Protein AF-A0A377USQ3-F1 (afdb_monomer_lite)

Foldseek 3Di:
DDDDDDDPPPDPPPVVCPDPPDCCVPDPLSVLLVVLVVLPQDNVLSVLLSVLQVCCVVVVVVVCPCPHYDVCSVVLSVCCVVPVVVSVVVSVVSVVCPVVPD

Radius of gyration: 18.28 Å; chains: 1; bounding box: 59×31×50 Å

Secondary structure (DSSP, 8-state):
-----------SSTTGGG-TT--TTSSHHHHHHHHHHHTT--HHHHHHHHHHHHHHHHTT-GGGTTTSSGGGHHHHHHHHHH-HHHHHHHHHHHHT-GGG--

Organism: Klebsiella pneumoniae (NCBI:txid573)

Structure (mmCIF, N/CA/C/O backbone):
data_AF-A0A377USQ3-F1
#
_entry.id   AF-A0A377USQ3-F1
#
loop_
_atom_site.group_PDB
_atom_site.id
_atom_site.type_symbol
_atom_site.label_atom_id
_atom_site.label_alt_id
_atom_site.label_comp_id
_atom_site.label_asym_id
_atom_site.label_entity_id
_atom_site.label_seq_id
_atom_site.pdbx_PDB_ins_code
_atom_site.Cartn_x
_atom_site.Cartn_y
_atom_site.Cartn_z
_atom_site.occupancy
_atom_site.B_iso_or_equiv
_atom_site.auth_seq_id
_atom_site.auth_comp_id
_atom_site.auth_asym_id
_atom_site.auth_atom_id
_atom_site.pdbx_PDB_model_num
ATOM 1 N N . MET A 1 1 ? -41.204 10.938 -35.665 1.00 37.78 1 MET A N 1
ATOM 2 C CA . MET A 1 1 ? -40.225 9.968 -36.193 1.00 37.78 1 MET A CA 1
ATOM 3 C C . MET A 1 1 ? -39.026 10.032 -35.256 1.00 37.78 1 MET A C 1
ATOM 5 O O . MET A 1 1 ? -38.559 11.132 -34.996 1.00 37.78 1 MET A O 1
ATOM 9 N N . LEU A 1 2 ? -38.695 8.915 -34.607 1.00 47.06 2 LEU A N 1
ATOM 10 C CA . LEU A 1 2 ? -37.657 8.784 -33.577 1.00 47.06 2 LEU A CA 1
ATOM 11 C C . LEU A 1 2 ? -36.294 8.554 -34.240 1.00 47.06 2 LEU A C 1
ATOM 13 O O . LEU A 1 2 ? -36.176 7.580 -34.968 1.00 47.06 2 LEU A O 1
ATOM 17 N N . GLU A 1 3 ? -35.287 9.354 -33.902 1.00 42.28 3 GLU A N 1
ATOM 18 C CA . GLU A 1 3 ? -33.858 9.003 -33.953 1.00 42.28 3 GLU A CA 1
ATOM 19 C C . GLU A 1 3 ? -33.212 9.759 -32.779 1.00 42.28 3 GLU A C 1
ATOM 21 O O . GLU A 1 3 ? -33.514 10.926 -32.568 1.00 42.28 3 GLU A O 1
ATOM 26 N N . GLY A 1 4 ? -32.393 9.228 -31.884 1.00 41.91 4 GLY A N 1
ATOM 27 C CA . GLY A 1 4 ? -31.680 7.967 -31.774 1.00 41.91 4 GLY A CA 1
ATOM 28 C C . GLY A 1 4 ? -30.466 8.317 -30.908 1.00 41.91 4 GLY A C 1
ATOM 29 O O . GLY A 1 4 ? -29.620 9.098 -31.328 1.00 41.91 4 GLY A O 1
ATOM 30 N N . ARG A 1 5 ? -30.435 7.857 -29.650 1.00 47.09 5 ARG A N 1
ATOM 31 C CA . ARG A 1 5 ? -29.301 8.054 -28.729 1.00 47.09 5 ARG A CA 1
ATOM 32 C C . ARG A 1 5 ? -27.997 7.609 -29.400 1.00 47.09 5 ARG A C 1
ATOM 34 O O . ARG A 1 5 ? -27.938 6.477 -29.864 1.00 47.09 5 ARG A O 1
ATOM 41 N N . SER A 1 6 ? -26.931 8.392 -29.260 1.00 40.53 6 SER A N 1
ATOM 42 C CA . SER A 1 6 ? -25.622 7.795 -28.999 1.00 40.53 6 SER A CA 1
ATOM 43 C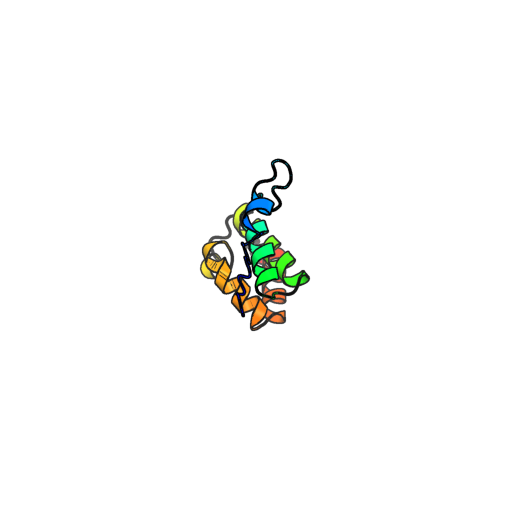 C . SER A 1 6 ? -24.833 8.661 -28.027 1.00 40.53 6 SER A C 1
ATOM 45 O O . SER A 1 6 ? -24.448 9.793 -28.303 1.00 40.53 6 SER A O 1
ATOM 47 N N . LEU A 1 7 ? -24.715 8.117 -26.823 1.00 46.94 7 LEU A N 1
ATOM 48 C CA . LEU A 1 7 ? -23.942 8.620 -25.709 1.00 46.94 7 LEU A CA 1
ATOM 49 C C . LEU A 1 7 ? -22.478 8.308 -26.037 1.00 46.94 7 LEU A C 1
ATOM 51 O O . LEU A 1 7 ? -22.026 7.192 -25.792 1.00 46.94 7 LEU A O 1
ATOM 55 N N . GLU A 1 8 ? -21.736 9.249 -26.615 1.00 42.19 8 GLU A N 1
ATOM 56 C CA . GLU A 1 8 ? -20.283 9.091 -26.727 1.00 42.19 8 GLU A CA 1
ATOM 57 C C . GLU A 1 8 ? -19.649 9.364 -25.357 1.00 42.19 8 GLU A C 1
ATOM 59 O O . GLU A 1 8 ? -19.043 10.402 -25.092 1.00 42.19 8 GLU A O 1
ATOM 64 N N . SER A 1 9 ? -19.813 8.387 -24.460 1.00 51.66 9 SER A N 1
ATOM 65 C CA . SER A 1 9 ? -18.941 8.153 -23.311 1.00 51.66 9 SER A CA 1
ATOM 66 C C . SER A 1 9 ? -17.563 7.739 -23.829 1.00 51.66 9 SER A C 1
ATOM 68 O O . SER A 1 9 ? -17.156 6.585 -23.742 1.00 51.66 9 SER A O 1
ATOM 70 N N . GLY A 1 10 ? -16.854 8.695 -24.424 1.00 44.03 10 GLY A N 1
ATOM 71 C CA . GLY A 1 10 ? -15.454 8.573 -24.794 1.00 44.03 10 GLY A CA 1
ATOM 72 C C . GLY A 1 10 ? -14.588 8.953 -23.601 1.00 44.03 10 GLY A C 1
ATOM 73 O O . GLY A 1 10 ? -14.377 10.132 -23.327 1.00 44.03 10 GLY A O 1
ATOM 74 N N . SER A 1 11 ? -14.143 7.936 -22.870 1.00 48.62 11 SER A N 1
ATOM 75 C CA . SER A 1 11 ? -13.052 7.899 -21.893 1.00 48.62 11 SER A CA 1
ATOM 76 C C . SER A 1 11 ? -12.160 9.156 -21.878 1.00 48.62 11 SER A C 1
ATOM 78 O O . SER A 1 11 ? -11.194 9.250 -22.629 1.00 48.62 11 SER A O 1
ATOM 80 N N . ARG A 1 12 ? -12.438 10.118 -20.986 1.00 43.56 12 ARG A N 1
ATOM 81 C CA . ARG A 1 12 ? -11.608 11.329 -20.765 1.00 43.56 12 ARG A CA 1
ATOM 82 C C . ARG A 1 12 ? -10.333 11.087 -19.951 1.00 43.56 12 ARG A C 1
ATOM 84 O O . ARG A 1 12 ? -9.616 12.029 -19.638 1.00 43.56 12 ARG A O 1
ATOM 91 N N . LEU A 1 13 ? -10.041 9.840 -19.606 1.00 45.53 13 LEU A N 1
ATOM 92 C CA . LEU A 1 13 ? -8.892 9.482 -18.778 1.00 45.53 13 LEU A CA 1
ATOM 93 C C . LEU A 1 13 ? -7.529 9.525 -19.508 1.00 45.53 13 LEU A C 1
ATOM 95 O O . LEU A 1 13 ? -6.580 9.994 -18.886 1.00 45.53 13 LEU A O 1
ATOM 99 N N . PRO A 1 14 ? -7.367 9.157 -20.801 1.00 44.31 14 PRO A N 1
ATOM 100 C CA . PRO A 1 14 ? -6.030 9.019 -21.395 1.00 44.31 14 PRO A CA 1
ATOM 101 C C . PRO A 1 14 ? -5.267 10.341 -21.557 1.00 44.31 14 PRO A C 1
ATOM 103 O O . PRO A 1 14 ? -4.043 10.335 -21.643 1.00 44.31 14 PRO A O 1
ATOM 106 N N . GLN A 1 15 ? -5.969 11.480 -21.613 1.00 40.94 15 GLN A N 1
ATOM 107 C CA . GLN A 1 15 ? -5.337 12.788 -21.830 1.00 40.94 15 GLN A CA 1
ATOM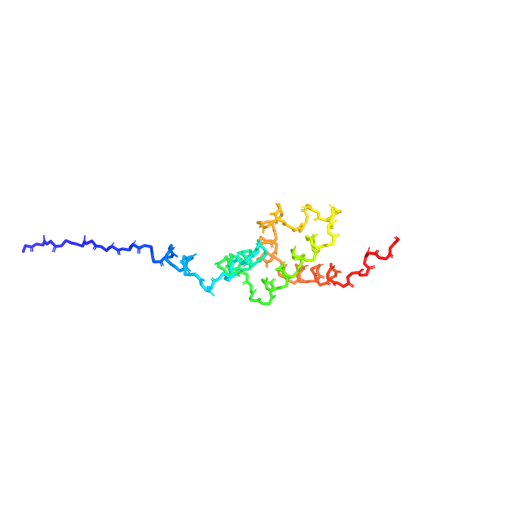 108 C C . GLN A 1 15 ? -4.777 13.409 -20.544 1.00 40.94 15 GLN A C 1
ATOM 110 O O . GLN A 1 15 ? -3.832 14.191 -20.616 1.00 40.94 15 GLN A O 1
ATOM 115 N N . ALA A 1 16 ? -5.291 13.028 -19.368 1.00 47.59 16 ALA A N 1
ATOM 116 C CA . ALA A 1 16 ? -4.757 13.500 -18.089 1.00 47.59 16 ALA A CA 1
ATOM 117 C C . ALA A 1 16 ? -3.346 12.949 -17.802 1.00 47.59 16 ALA A C 1
ATOM 119 O O . ALA A 1 16 ? -2.572 13.584 -17.092 1.00 47.59 16 ALA A O 1
ATOM 120 N N . PHE A 1 17 ? -2.986 11.810 -18.406 1.00 44.75 17 PHE A N 1
ATOM 121 C CA . PHE A 1 17 ? -1.686 11.157 -18.233 1.00 44.75 17 PHE A CA 1
ATOM 122 C C . PHE A 1 17 ? -0.568 11.706 -19.142 1.00 44.75 17 PHE A C 1
ATOM 124 O O . PHE A 1 17 ? 0.570 11.274 -19.004 1.00 44.75 17 PHE A O 1
ATOM 131 N N . ASN A 1 18 ? -0.859 12.638 -20.063 1.00 42.03 18 ASN A N 1
ATOM 132 C CA . ASN A 1 18 ? 0.086 13.080 -21.106 1.00 42.03 18 ASN A CA 1
ATOM 133 C C . ASN A 1 18 ? 0.479 14.573 -21.034 1.00 42.03 18 ASN A C 1
ATOM 135 O O . ASN A 1 18 ? 1.021 15.124 -21.993 1.00 42.03 18 ASN A O 1
ATOM 139 N N . ALA A 1 19 ? 0.222 15.255 -19.912 1.00 38.16 19 ALA A N 1
ATOM 140 C CA . ALA A 1 19 ? 0.635 16.648 -19.723 1.00 38.16 19 ALA A CA 1
ATOM 141 C C . ALA A 1 19 ? 2.126 16.741 -19.297 1.00 38.16 19 ALA A C 1
ATOM 143 O O . ALA A 1 19 ? 2.470 16.203 -18.241 1.00 38.16 19 ALA A O 1
ATOM 144 N N . PRO A 1 20 ? 3.009 17.475 -20.015 1.00 42.38 20 PRO A N 1
ATOM 145 C CA . PRO A 1 20 ? 4.469 17.493 -19.784 1.00 42.38 20 PRO A CA 1
ATOM 146 C C . PRO A 1 20 ? 4.973 18.124 -18.466 1.00 42.38 20 PRO A C 1
ATOM 148 O O . PRO A 1 20 ? 6.160 18.412 -18.345 1.00 42.38 20 PRO A O 1
ATOM 151 N N . GLY A 1 21 ? 4.106 18.361 -17.477 1.00 47.31 21 GLY A N 1
ATOM 152 C CA . GLY A 1 21 ? 4.454 19.014 -16.205 1.00 47.31 21 GLY A CA 1
ATOM 153 C C . GLY A 1 21 ? 3.847 18.382 -14.946 1.00 47.31 21 GLY A C 1
ATOM 154 O O . GLY A 1 21 ? 4.179 18.807 -13.846 1.00 47.31 21 GLY A O 1
ATOM 155 N N . HIS A 1 22 ? 3.000 17.355 -15.076 1.00 47.97 22 HIS A N 1
ATOM 156 C CA . HIS A 1 22 ? 2.328 16.682 -13.956 1.00 47.97 22 HIS A CA 1
ATOM 157 C C . HIS A 1 22 ? 2.554 15.166 -14.026 1.00 47.97 22 HIS A C 1
ATOM 159 O O . HIS A 1 22 ? 1.620 14.382 -14.163 1.00 47.97 22 HIS A O 1
ATOM 165 N N . ASN A 1 23 ? 3.806 14.721 -13.898 1.00 50.72 23 ASN A N 1
ATOM 166 C CA . ASN A 1 23 ? 4.077 13.316 -13.584 1.00 50.72 23 ASN A CA 1
ATOM 167 C C . ASN A 1 23 ? 3.742 13.063 -12.107 1.00 50.72 23 ASN A C 1
ATOM 169 O O . ASN A 1 23 ? 4.637 12.883 -11.286 1.00 50.72 23 ASN A O 1
ATOM 173 N N . LEU A 1 24 ? 2.445 13.066 -11.772 1.00 52.19 24 LEU A N 1
ATOM 174 C CA . LEU A 1 24 ? 1.939 12.545 -10.495 1.00 52.19 24 LEU A CA 1
ATOM 175 C C . LEU A 1 24 ? 2.262 11.048 -10.347 1.00 52.19 24 LEU A C 1
ATOM 177 O O . LEU A 1 24 ? 2.267 10.533 -9.244 1.00 52.19 24 LEU A O 1
ATOM 181 N N . LEU A 1 25 ? 2.586 10.376 -11.454 1.00 60.50 25 LEU A N 1
ATOM 182 C CA . LEU A 1 25 ? 2.996 8.976 -11.540 1.00 60.50 25 LEU A CA 1
ATOM 183 C C . LEU A 1 25 ? 4.510 8.813 -11.717 1.00 60.50 25 LEU A C 1
ATOM 185 O O . LEU A 1 25 ? 4.958 7.999 -12.524 1.00 60.50 25 LEU A O 1
ATOM 189 N N . ARG A 1 26 ? 5.326 9.628 -11.040 1.00 68.88 26 ARG A N 1
ATOM 190 C CA . ARG A 1 26 ? 6.783 9.584 -11.245 1.00 68.88 26 ARG A CA 1
ATOM 191 C C . ARG A 1 26 ? 7.363 8.206 -10.900 1.00 68.88 26 ARG A C 1
ATOM 193 O O . ARG A 1 26 ? 8.358 7.814 -11.507 1.00 68.88 26 ARG A O 1
ATOM 200 N N . TYR A 1 27 ? 6.725 7.475 -9.984 1.00 81.44 27 TYR A N 1
ATOM 201 C CA . TYR A 1 27 ? 7.167 6.158 -9.544 1.00 81.44 27 TYR A CA 1
ATOM 202 C C . TYR A 1 27 ? 6.006 5.175 -9.332 1.00 81.44 27 TYR A C 1
ATOM 204 O O . TYR A 1 27 ? 4.855 5.567 -9.139 1.00 81.44 27 TYR A O 1
ATOM 212 N N . GLY A 1 28 ? 6.314 3.871 -9.340 1.00 86.50 28 GLY A N 1
ATOM 213 C CA . GLY A 1 28 ? 5.315 2.797 -9.237 1.00 86.50 28 GLY A CA 1
ATOM 214 C C . GLY A 1 28 ? 4.461 2.842 -7.963 1.00 86.50 28 GLY A C 1
ATOM 215 O O . GLY A 1 28 ? 3.296 2.460 -8.001 1.00 86.50 28 GLY A O 1
ATOM 216 N N . TRP A 1 29 ? 4.993 3.370 -6.858 1.00 92.00 29 TRP A N 1
ATOM 217 C CA . TRP A 1 29 ? 4.233 3.560 -5.617 1.00 92.00 29 TRP A CA 1
ATOM 218 C C . TRP A 1 29 ? 3.221 4.714 -5.696 1.00 92.00 29 TRP A C 1
ATOM 220 O O . TRP A 1 29 ? 2.179 4.639 -5.052 1.00 92.00 29 TRP A O 1
ATOM 230 N N . ASP A 1 30 ? 3.470 5.749 -6.509 1.00 92.94 30 ASP A N 1
ATOM 231 C CA . ASP A 1 30 ? 2.483 6.815 -6.746 1.00 92.94 30 ASP A CA 1
ATOM 232 C C . ASP A 1 30 ? 1.317 6.284 -7.602 1.00 92.94 30 ASP A C 1
ATOM 234 O O . ASP A 1 30 ? 0.151 6.587 -7.353 1.00 92.94 30 ASP A O 1
ATOM 238 N N . ALA A 1 31 ? 1.621 5.425 -8.585 1.00 91.19 31 ALA A N 1
ATOM 239 C CA . ALA A 1 31 ? 0.601 4.726 -9.369 1.00 91.19 31 ALA A CA 1
ATOM 240 C C . ALA A 1 31 ? -0.249 3.790 -8.507 1.00 91.19 31 ALA A C 1
ATOM 242 O O . ALA A 1 31 ? -1.468 3.732 -8.676 1.00 91.19 31 ALA A O 1
ATOM 243 N N . TRP A 1 32 ? 0.390 3.092 -7.568 1.00 94.38 32 TRP A N 1
ATOM 244 C CA . TRP A 1 32 ? -0.309 2.230 -6.630 1.00 94.38 32 TRP A CA 1
ATOM 245 C C . TRP A 1 32 ? -1.271 3.010 -5.731 1.00 94.38 32 TRP A C 1
ATOM 247 O O . TRP A 1 32 ? -2.411 2.587 -5.592 1.00 94.38 32 TRP A O 1
ATOM 257 N N . GLU A 1 33 ? -0.862 4.159 -5.180 1.00 95.75 33 GLU A N 1
ATOM 258 C CA . GLU A 1 33 ? -1.735 5.001 -4.346 1.00 95.75 33 GLU A CA 1
ATOM 259 C C . GLU A 1 33 ? -3.007 5.414 -5.091 1.00 95.75 33 GLU A C 1
ATOM 261 O O . GLU A 1 33 ? -4.114 5.211 -4.595 1.00 95.75 33 GLU A O 1
ATOM 266 N N . LEU A 1 34 ? -2.865 5.938 -6.313 1.00 94.19 34 LEU A N 1
ATOM 267 C CA . LEU A 1 34 ? -4.012 6.356 -7.122 1.00 94.19 34 LEU A CA 1
ATOM 268 C C . LEU A 1 34 ? -4.947 5.188 -7.441 1.00 94.19 34 LEU A C 1
ATOM 270 O O . LEU A 1 34 ? -6.168 5.349 -7.416 1.00 94.19 34 LEU A O 1
ATOM 274 N N . TYR A 1 35 ? -4.383 4.016 -7.731 1.00 93.12 35 TYR A N 1
ATOM 275 C CA . TYR A 1 35 ? -5.175 2.823 -7.992 1.00 93.12 35 TYR A CA 1
ATOM 276 C C . TYR A 1 35 ? -5.865 2.303 -6.722 1.00 93.12 35 TYR A C 1
ATOM 278 O O . TYR A 1 35 ? -7.049 1.987 -6.763 1.00 93.12 35 TYR A O 1
ATOM 286 N N . ALA A 1 36 ? -5.187 2.296 -5.574 1.00 95.56 36 ALA A N 1
ATOM 287 C CA . ALA A 1 36 ? -5.766 1.911 -4.289 1.00 95.56 36 ALA A CA 1
ATOM 288 C C . ALA A 1 36 ? -6.943 2.822 -3.900 1.00 95.56 36 ALA A C 1
ATOM 290 O O . ALA A 1 36 ? -8.003 2.328 -3.510 1.00 95.56 36 ALA A O 1
ATOM 291 N N . LEU A 1 37 ? -6.789 4.139 -4.076 1.00 96.94 37 LEU A N 1
ATOM 292 C CA . LEU A 1 37 ? -7.866 5.116 -3.891 1.00 96.94 37 LEU A CA 1
ATOM 293 C C . LEU A 1 37 ? -9.052 4.832 -4.823 1.00 96.94 37 LEU A C 1
ATOM 295 O O . LEU A 1 37 ? -10.203 4.861 -4.388 1.00 96.94 37 LEU A O 1
ATOM 299 N N . HIS A 1 38 ? -8.783 4.534 -6.099 1.00 94.94 38 HIS A N 1
ATOM 300 C CA . HIS A 1 38 ? -9.820 4.172 -7.068 1.00 94.94 38 HIS A CA 1
ATOM 301 C C . HIS A 1 38 ? -10.573 2.894 -6.667 1.00 94.94 38 HIS A C 1
ATOM 303 O O . HIS A 1 38 ? -11.794 2.832 -6.789 1.00 94.94 38 HIS A O 1
ATOM 309 N N . GLU A 1 39 ? -9.854 1.910 -6.128 1.00 95.31 39 GLU A N 1
ATOM 310 C CA . GLU A 1 39 ? -10.392 0.636 -5.645 1.00 95.31 39 GLU A CA 1
ATOM 311 C C . GLU A 1 39 ? -11.145 0.740 -4.306 1.00 95.31 39 GLU A C 1
ATOM 313 O O . GLU A 1 39 ? -11.726 -0.253 -3.848 1.00 95.31 39 GLU A O 1
ATOM 318 N N . GLY A 1 40 ? -11.166 1.924 -3.686 1.00 95.69 40 GLY A N 1
ATOM 319 C CA . GLY A 1 40 ? -11.911 2.212 -2.461 1.00 95.69 40 GLY A CA 1
ATOM 320 C C . GLY A 1 40 ? -11.131 1.999 -1.164 1.00 95.69 40 GLY A C 1
ATOM 321 O O . GLY A 1 40 ? -11.748 1.897 -0.105 1.00 95.69 40 GLY A O 1
ATOM 322 N N . VAL A 1 41 ? -9.798 1.926 -1.218 1.00 96.88 41 VAL A N 1
ATOM 323 C CA . VAL A 1 41 ? -8.952 2.006 -0.015 1.00 96.88 41 VAL A CA 1
ATOM 324 C C . VAL A 1 41 ? -9.043 3.422 0.564 1.00 96.88 41 VAL A C 1
ATOM 326 O O . VAL A 1 41 ? -9.100 4.399 -0.187 1.00 96.88 41 VAL A O 1
ATOM 329 N N . SER A 1 42 ? -9.068 3.551 1.895 1.00 97.12 42 SER A N 1
ATOM 330 C CA . SER A 1 42 ? -9.124 4.867 2.539 1.00 97.12 42 SER A CA 1
ATOM 331 C C . SER A 1 42 ? -7.886 5.713 2.200 1.00 97.12 42 SER A C 1
ATOM 333 O O . SER A 1 42 ? -6.802 5.160 1.990 1.00 97.12 42 SER A O 1
ATOM 335 N N . PRO A 1 43 ? -8.004 7.054 2.169 1.00 96.81 43 PRO A N 1
ATOM 336 C CA . PRO A 1 43 ? -6.876 7.925 1.850 1.00 96.81 43 PRO A CA 1
ATOM 337 C C . PRO A 1 43 ? -5.659 7.733 2.756 1.00 96.81 43 PRO A C 1
ATOM 339 O O . PRO A 1 43 ? -4.534 7.684 2.262 1.00 96.81 43 PRO A O 1
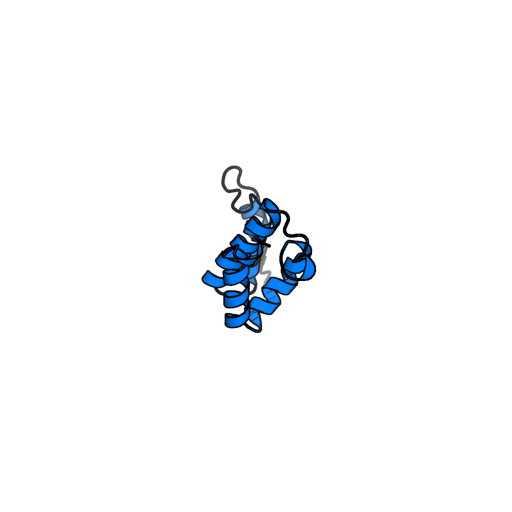ATOM 342 N N . GLU A 1 44 ? -5.873 7.578 4.065 1.00 96.88 44 GLU A N 1
ATOM 343 C CA . GLU A 1 44 ? -4.780 7.345 5.015 1.00 96.88 44 GLU A CA 1
ATOM 344 C C . GLU A 1 44 ? -4.040 6.039 4.711 1.00 96.88 44 GLU A C 1
ATOM 346 O O . GLU A 1 44 ? -2.809 6.017 4.643 1.00 96.88 44 GLU A O 1
ATOM 351 N N . LEU A 1 45 ? -4.788 4.966 4.445 1.00 97.38 45 LEU A N 1
ATOM 352 C CA . LEU A 1 45 ? -4.221 3.646 4.205 1.00 97.38 45 LEU A CA 1
ATOM 353 C C . LEU A 1 45 ? -3.537 3.564 2.831 1.00 97.38 45 LEU A C 1
ATOM 355 O O . LEU A 1 45 ? -2.467 2.973 2.709 1.00 97.38 45 LEU A O 1
ATOM 359 N N . ALA A 1 46 ? -4.082 4.227 1.808 1.00 97.69 46 ALA A N 1
ATOM 360 C CA . ALA A 1 46 ? -3.435 4.353 0.502 1.00 97.69 46 ALA A CA 1
ATOM 361 C C . ALA A 1 46 ? -2.103 5.130 0.594 1.00 97.69 46 ALA A C 1
ATOM 363 O O . ALA A 1 46 ? -1.090 4.702 0.038 1.00 97.69 46 ALA A O 1
ATOM 364 N N . SER A 1 47 ? -2.053 6.218 1.364 1.00 97.00 47 SER A N 1
ATOM 365 C CA . SER A 1 47 ? -0.802 6.953 1.606 1.00 97.00 47 SER A CA 1
ATOM 366 C C . SER A 1 47 ? 0.220 6.115 2.394 1.00 97.00 47 SER A C 1
ATOM 368 O O . SER A 1 47 ? 1.429 6.143 2.116 1.00 97.00 47 SER A O 1
ATOM 370 N N . LEU A 1 48 ? -0.250 5.322 3.362 1.00 97.75 48 LEU A N 1
ATOM 371 C CA . LEU A 1 48 ? 0.596 4.430 4.151 1.00 97.75 48 LEU A CA 1
ATOM 372 C C . LEU A 1 48 ? 1.210 3.317 3.288 1.00 97.75 48 LEU A C 1
ATOM 374 O O . LEU A 1 48 ? 2.429 3.144 3.281 1.00 97.75 48 LEU A O 1
ATOM 378 N N . GLY A 1 49 ? 0.397 2.613 2.496 1.00 97.00 49 GLY A N 1
ATOM 379 C CA . GLY A 1 49 ? 0.872 1.545 1.613 1.00 97.00 49 GLY A CA 1
ATOM 380 C C . GLY A 1 49 ? 1.821 2.052 0.520 1.00 97.00 49 GLY A C 1
ATOM 381 O O . GLY A 1 49 ? 2.814 1.392 0.206 1.00 97.00 49 GLY A O 1
ATOM 382 N N . ARG A 1 50 ? 1.605 3.275 0.014 1.00 96.81 50 ARG A N 1
ATOM 383 C CA . ARG A 1 50 ? 2.559 3.961 -0.870 1.00 96.81 50 ARG A CA 1
ATOM 384 C C . ARG A 1 50 ? 3.917 4.135 -0.201 1.00 96.81 50 ARG A C 1
ATOM 386 O O . ARG A 1 50 ? 4.949 3.886 -0.825 1.00 96.81 50 ARG A O 1
ATOM 393 N N . SER A 1 51 ? 3.919 4.577 1.054 1.00 97.00 51 SER A N 1
ATOM 394 C CA . SER A 1 51 ? 5.151 4.763 1.821 1.00 97.00 51 SER A CA 1
ATOM 395 C C . SER A 1 51 ? 5.872 3.431 2.028 1.00 97.00 51 SER A C 1
ATOM 397 O O . SER A 1 51 ? 7.069 3.358 1.771 1.00 97.00 51 SER A O 1
ATOM 399 N N . VAL A 1 52 ? 5.145 2.358 2.357 1.00 96.50 52 VAL A N 1
ATOM 400 C CA . VAL A 1 52 ? 5.706 0.999 2.451 1.00 96.50 52 VAL A CA 1
ATOM 401 C C . VAL A 1 52 ? 6.346 0.557 1.138 1.00 96.50 52 VAL A C 1
ATOM 403 O O . VAL A 1 52 ? 7.473 0.074 1.147 1.00 96.50 52 VAL A O 1
ATOM 406 N N . MET A 1 53 ? 5.671 0.730 -0.004 1.00 94.50 53 MET A N 1
ATOM 407 C CA . MET A 1 53 ? 6.240 0.350 -1.303 1.00 94.50 53 MET A CA 1
ATOM 408 C C . MET A 1 53 ? 7.514 1.123 -1.637 1.00 94.50 53 MET A C 1
ATOM 410 O O . MET A 1 53 ? 8.447 0.553 -2.207 1.00 94.50 53 MET A O 1
ATOM 414 N N . ARG A 1 54 ? 7.552 2.415 -1.292 1.00 94.38 54 ARG A N 1
ATOM 415 C CA . ARG A 1 54 ? 8.733 3.253 -1.485 1.00 94.38 54 ARG A CA 1
ATOM 416 C C . ARG A 1 54 ? 9.902 2.739 -0.649 1.00 94.38 54 ARG A C 1
ATOM 418 O O . ARG A 1 54 ? 10.964 2.512 -1.216 1.00 94.38 54 ARG A O 1
ATOM 425 N N . GLU A 1 55 ? 9.710 2.518 0.650 1.00 94.00 55 GLU A N 1
ATOM 426 C CA . GLU A 1 55 ? 10.791 2.048 1.529 1.00 94.00 55 GLU A CA 1
ATOM 427 C C . GLU A 1 55 ? 11.218 0.611 1.201 1.00 94.00 55 GLU A C 1
ATOM 429 O O . GLU A 1 55 ? 12.413 0.335 1.109 1.00 94.00 55 GLU A O 1
ATOM 434 N N . TRP A 1 56 ? 10.271 -0.276 0.871 1.00 94.06 56 TRP A N 1
ATOM 435 C CA . TRP A 1 56 ? 10.564 -1.623 0.368 1.00 94.06 56 TRP A CA 1
ATOM 436 C C . TRP A 1 56 ? 11.514 -1.596 -0.832 1.00 94.06 56 TRP A C 1
ATOM 438 O O . TRP A 1 56 ? 12.461 -2.385 -0.895 1.00 94.06 56 TRP A O 1
ATOM 448 N N . HIS A 1 57 ? 11.283 -0.670 -1.767 1.00 90.44 57 HIS A N 1
ATOM 449 C CA . HIS A 1 57 ? 12.137 -0.481 -2.932 1.00 90.44 57 HIS A CA 1
ATOM 450 C C . HIS A 1 57 ? 13.481 0.168 -2.562 1.00 90.44 57 HIS A C 1
ATOM 452 O O . HIS A 1 57 ? 14.527 -0.327 -2.978 1.00 90.44 57 HIS A O 1
ATOM 458 N N . SER A 1 58 ? 13.474 1.249 -1.773 1.00 90.81 58 SER A N 1
ATOM 459 C CA . SER A 1 58 ? 14.683 1.985 -1.367 1.00 90.81 58 SER A CA 1
ATOM 460 C C . SER A 1 58 ? 15.669 1.115 -0.591 1.00 90.81 58 SER A C 1
ATOM 462 O O . SER A 1 58 ? 16.873 1.171 -0.832 1.00 90.81 58 SER A O 1
ATOM 464 N N . HIS A 1 59 ? 15.161 0.295 0.325 1.00 89.81 59 HIS A N 1
ATOM 465 C CA . HIS A 1 59 ? 15.955 -0.520 1.242 1.00 89.81 59 HIS A CA 1
ATOM 466 C C . HIS A 1 59 ? 16.021 -1.994 0.816 1.00 89.81 59 HIS A C 1
ATOM 468 O O . HIS A 1 59 ? 16.590 -2.819 1.527 1.00 89.81 59 HIS A O 1
ATOM 474 N N . SER A 1 60 ? 15.479 -2.339 -0.360 1.00 89.44 60 SER A N 1
ATOM 475 C CA . SER A 1 60 ? 15.537 -3.689 -0.940 1.00 89.44 60 SER A CA 1
ATOM 476 C C . SER A 1 60 ? 15.072 -4.784 0.030 1.00 89.44 60 SER A C 1
ATOM 478 O O . SER A 1 60 ? 15.773 -5.771 0.263 1.00 89.44 60 SER A O 1
ATOM 480 N N . TRP A 1 61 ? 13.875 -4.622 0.602 1.00 90.06 61 TRP A N 1
ATOM 481 C CA . TRP A 1 61 ? 13.290 -5.519 1.610 1.00 90.06 61 TRP A CA 1
ATOM 482 C C . TRP A 1 61 ? 12.868 -6.888 1.034 1.00 90.06 61 TRP A C 1
ATOM 484 O O . TRP A 1 61 ? 11.691 -7.263 1.014 1.00 90.06 61 TRP A O 1
ATOM 494 N N . GLY A 1 62 ? 13.835 -7.684 0.574 1.00 85.00 62 GLY A N 1
ATOM 495 C CA . GLY A 1 62 ? 13.593 -8.959 -0.108 1.00 85.00 62 GLY A CA 1
ATOM 496 C C . GLY A 1 62 ? 12.780 -9.961 0.719 1.00 85.00 62 GLY A C 1
ATOM 497 O O . GLY A 1 62 ? 11.934 -10.666 0.163 1.00 85.00 62 GLY A O 1
ATOM 498 N N . ARG A 1 63 ? 12.957 -9.964 2.051 1.00 89.19 63 ARG A N 1
ATOM 499 C CA . ARG A 1 63 ? 12.236 -10.851 2.986 1.00 89.19 63 ARG A CA 1
ATOM 500 C C . ARG A 1 63 ? 10.716 -10.648 2.993 1.00 89.19 63 ARG A C 1
ATOM 502 O O . ARG A 1 63 ? 9.999 -11.575 3.349 1.00 89.19 63 ARG A O 1
ATOM 509 N N . PHE A 1 64 ? 10.229 -9.475 2.583 1.00 91.50 64 PHE A N 1
ATOM 510 C CA . PHE A 1 64 ? 8.799 -9.143 2.560 1.00 91.50 64 PHE A CA 1
ATOM 511 C C . PHE A 1 64 ? 8.216 -9.046 1.146 1.00 91.50 64 PHE A C 1
ATOM 513 O O . PHE A 1 64 ? 7.085 -8.609 0.986 1.00 91.50 64 PHE A O 1
ATOM 520 N N . SER A 1 65 ? 8.941 -9.487 0.113 1.00 88.56 65 SER A N 1
ATOM 521 C CA . SER A 1 65 ? 8.502 -9.398 -1.294 1.00 88.56 65 SER A CA 1
ATOM 522 C C . SER A 1 65 ? 7.182 -10.118 -1.623 1.00 88.56 65 SER A C 1
ATOM 524 O O . SER A 1 65 ? 6.551 -9.799 -2.628 1.00 8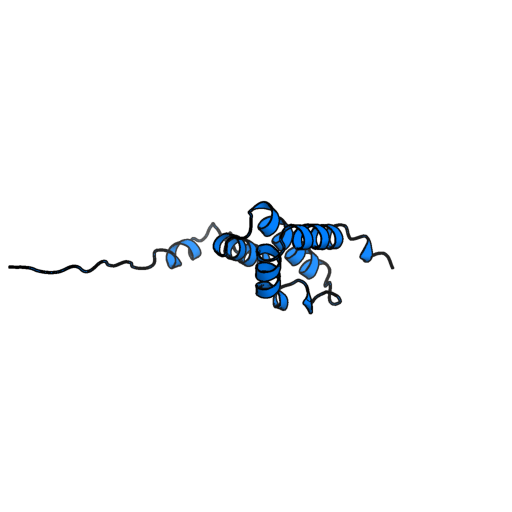8.56 65 SER A O 1
ATOM 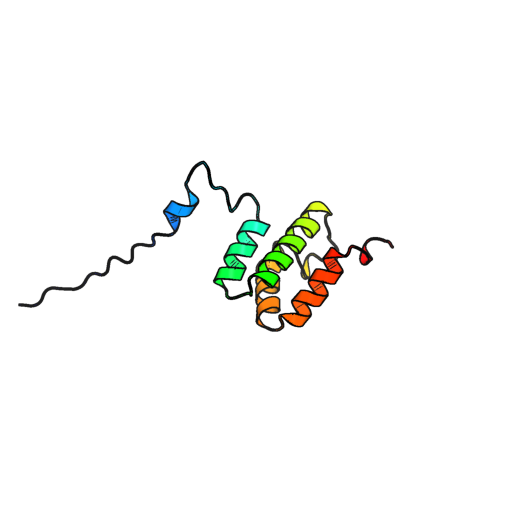526 N N . GLY A 1 66 ? 6.762 -11.084 -0.797 1.00 88.88 66 GLY A N 1
ATOM 527 C CA . GLY A 1 66 ? 5.458 -11.751 -0.913 1.00 88.88 66 GLY A CA 1
ATOM 528 C C . GLY A 1 66 ? 4.316 -11.051 -0.168 1.00 88.88 66 GLY A C 1
ATOM 529 O O . GLY A 1 66 ? 3.158 -11.410 -0.357 1.00 88.88 66 GLY A O 1
ATOM 530 N N . GLU A 1 67 ? 4.634 -10.077 0.683 1.00 91.81 67 GLU A N 1
ATOM 531 C CA . GLU A 1 67 ? 3.676 -9.332 1.504 1.00 91.81 67 GLU A CA 1
ATOM 532 C C . GLU A 1 67 ? 3.487 -7.905 0.976 1.00 91.81 67 GLU A C 1
ATOM 534 O O . GLU A 1 67 ? 2.360 -7.422 0.881 1.00 91.81 67 GLU A O 1
ATOM 539 N N . VAL A 1 68 ? 4.588 -7.245 0.603 1.00 92.12 68 VAL A N 1
ATOM 540 C CA . VAL A 1 68 ? 4.621 -5.853 0.150 1.00 92.12 68 VAL A CA 1
ATOM 541 C C . VAL A 1 68 ? 5.558 -5.671 -1.046 1.00 92.12 68 VAL A C 1
ATOM 543 O O . VAL A 1 68 ? 6.439 -6.491 -1.310 1.00 92.12 68 VAL A O 1
ATOM 546 N N . GLY A 1 69 ? 5.366 -4.573 -1.777 1.00 90.19 69 GLY A N 1
ATOM 547 C CA . GLY A 1 69 ? 6.128 -4.250 -2.983 1.00 90.19 69 GLY A CA 1
ATOM 548 C C . GLY A 1 69 ? 5.340 -4.503 -4.264 1.00 90.19 69 GLY A C 1
ATOM 549 O O . GLY A 1 69 ? 4.161 -4.852 -4.239 1.00 90.19 69 GLY A O 1
ATOM 550 N N . PHE A 1 70 ? 5.989 -4.313 -5.413 1.00 89.25 70 PHE A N 1
ATOM 551 C CA . PHE A 1 70 ? 5.282 -4.269 -6.700 1.00 89.25 70 PHE A CA 1
ATOM 552 C C . PHE A 1 70 ? 4.578 -5.581 -7.065 1.00 89.25 70 PHE A C 1
ATOM 554 O O . PHE A 1 70 ? 3.461 -5.550 -7.571 1.00 89.25 70 PHE A O 1
ATOM 561 N N . ASN A 1 71 ? 5.178 -6.732 -6.750 1.00 89.56 71 ASN A N 1
ATOM 562 C CA . ASN A 1 71 ? 4.562 -8.037 -7.018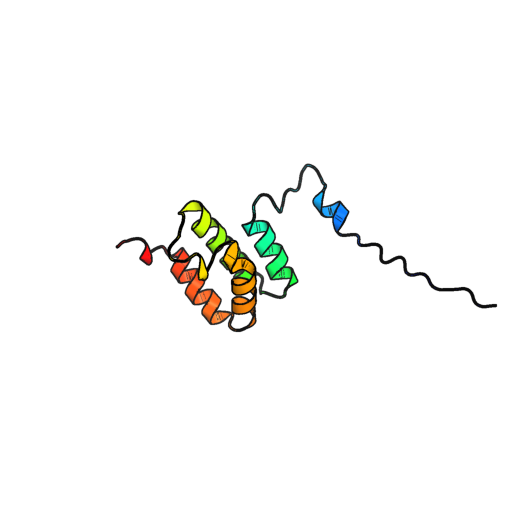 1.00 89.56 71 ASN A CA 1
ATOM 563 C C . ASN A 1 71 ? 3.382 -8.343 -6.082 1.00 89.56 71 ASN A C 1
ATOM 565 O O . ASN A 1 71 ? 2.525 -9.153 -6.422 1.00 89.56 71 ASN A O 1
ATOM 569 N N . ALA A 1 72 ? 3.330 -7.696 -4.916 1.00 92.69 72 ALA A N 1
ATOM 570 C CA . ALA A 1 72 ? 2.259 -7.847 -3.937 1.00 92.69 72 ALA A CA 1
ATOM 571 C C . ALA A 1 72 ? 1.194 -6.739 -4.050 1.00 92.69 72 ALA A C 1
ATOM 573 O O . ALA A 1 72 ? 0.271 -6.697 -3.243 1.00 92.69 72 ALA A O 1
ATOM 574 N N . ALA A 1 73 ? 1.283 -5.854 -5.049 1.00 93.31 73 ALA A N 1
ATOM 575 C CA . ALA A 1 73 ? 0.458 -4.652 -5.170 1.00 93.31 73 ALA A CA 1
ATOM 576 C C . ALA A 1 73 ? -1.056 -4.906 -5.069 1.00 93.31 73 ALA A C 1
ATOM 578 O O . ALA A 1 73 ? -1.756 -4.203 -4.336 1.00 93.31 73 ALA A O 1
ATOM 579 N N . GLU A 1 74 ? -1.563 -5.919 -5.772 1.00 93.75 74 GLU A N 1
ATOM 580 C CA . GLU A 1 74 ? -2.985 -6.287 -5.734 1.00 93.75 74 GLU A CA 1
ATOM 581 C C . GLU A 1 74 ? -3.383 -6.909 -4.388 1.00 93.75 74 GLU A C 1
ATOM 583 O O . GLU A 1 74 ? -4.463 -6.635 -3.861 1.00 93.75 74 GLU A O 1
ATOM 588 N N . ILE A 1 75 ? -2.491 -7.710 -3.796 1.00 94.62 75 ILE A N 1
ATOM 589 C CA . ILE A 1 75 ? -2.697 -8.323 -2.479 1.00 94.62 75 ILE A CA 1
ATOM 590 C C . ILE A 1 75 ? -2.773 -7.238 -1.403 1.00 94.62 75 ILE A C 1
ATOM 592 O O . ILE A 1 75 ? -3.661 -7.299 -0.556 1.00 94.62 75 ILE A O 1
ATOM 596 N N . MET A 1 76 ? -1.909 -6.222 -1.469 1.00 96.94 76 MET A N 1
ATOM 597 C CA . MET A 1 76 ? -1.924 -5.086 -0.545 1.00 96.94 76 MET A CA 1
ATOM 598 C C . MET A 1 76 ? -3.264 -4.339 -0.590 1.00 96.94 76 MET A C 1
ATOM 600 O O . MET A 1 76 ? -3.827 -4.030 0.457 1.00 96.94 76 MET A O 1
ATOM 604 N N . ILE A 1 77 ? -3.821 -4.102 -1.785 1.00 96.06 77 ILE A N 1
ATOM 605 C CA . ILE A 1 77 ? -5.139 -3.458 -1.940 1.00 96.06 77 ILE A CA 1
ATOM 606 C C . ILE A 1 77 ? -6.243 -4.337 -1.360 1.00 96.06 77 ILE A C 1
ATOM 608 O O . ILE A 1 77 ? -7.102 -3.853 -0.623 1.00 96.06 77 ILE A O 1
ATOM 612 N N . LYS A 1 78 ? -6.215 -5.640 -1.656 1.00 96.31 78 LYS A N 1
ATOM 613 C CA . LYS A 1 78 ? -7.187 -6.584 -1.106 1.00 96.31 78 LYS A CA 1
ATOM 614 C C . LYS A 1 78 ? -7.143 -6.607 0.424 1.00 96.31 78 LYS A C 1
ATOM 616 O O . LYS A 1 78 ? -8.186 -6.515 1.058 1.00 96.31 78 LYS A O 1
ATOM 621 N N . GLN A 1 79 ? -5.954 -6.680 1.021 1.00 96.00 79 GLN A N 1
ATOM 622 C CA . GLN A 1 79 ? -5.786 -6.676 2.477 1.00 96.00 79 GLN A CA 1
ATOM 623 C C . GLN A 1 79 ? -6.297 -5.381 3.110 1.00 96.00 79 GLN A C 1
ATOM 625 O O . GLN A 1 79 ? -7.019 -5.443 4.102 1.00 96.00 79 GLN A O 1
ATOM 630 N N . ALA A 1 80 ? -5.982 -4.233 2.509 1.00 97.00 80 ALA A N 1
ATOM 631 C CA . ALA A 1 80 ? -6.455 -2.934 2.972 1.00 97.00 80 ALA A CA 1
ATOM 632 C C . ALA A 1 80 ? -7.986 -2.811 2.949 1.00 97.00 80 ALA A C 1
ATOM 634 O O . ALA A 1 80 ? -8.564 -2.162 3.815 1.00 97.00 80 ALA A O 1
ATOM 635 N N . LYS A 1 81 ? -8.650 -3.454 1.982 1.00 96.50 81 LYS A N 1
ATOM 636 C CA . LYS A 1 81 ? -10.117 -3.483 1.884 1.00 96.50 81 LYS A CA 1
ATOM 637 C C . LYS A 1 81 ? -10.745 -4.481 2.851 1.00 96.50 81 LYS A C 1
ATOM 639 O O . LYS A 1 81 ? -11.730 -4.157 3.505 1.00 96.50 81 LYS A O 1
ATOM 644 N N . ASP A 1 82 ? -10.183 -5.683 2.937 1.00 97.31 82 ASP A N 1
ATOM 645 C CA . ASP A 1 82 ? -10.753 -6.771 3.733 1.00 97.31 82 ASP A CA 1
ATOM 646 C C . ASP A 1 82 ? -10.521 -6.558 5.241 1.00 97.31 82 ASP A C 1
ATOM 648 O O . ASP A 1 82 ? -11.370 -6.919 6.053 1.00 97.31 82 ASP A O 1
ATOM 652 N N . ASN A 1 83 ? -9.357 -6.023 5.633 1.00 97.00 83 ASN A N 1
ATOM 653 C CA . ASN A 1 83 ? -8.940 -5.853 7.030 1.00 97.00 83 ASN A CA 1
ATOM 654 C C . ASN A 1 83 ? -8.082 -4.576 7.207 1.00 97.00 83 ASN A C 1
ATOM 656 O O . ASN A 1 83 ? -6.874 -4.687 7.445 1.00 97.00 83 ASN A O 1
ATOM 660 N N . PRO A 1 84 ? -8.676 -3.370 7.120 1.00 96.50 84 PRO A N 1
ATOM 661 C CA . PRO A 1 84 ? -7.935 -2.106 7.117 1.00 96.50 84 PRO A CA 1
ATOM 662 C C . PRO A 1 84 ? -7.062 -1.900 8.361 1.00 96.50 84 PRO A C 1
ATOM 664 O O . PRO A 1 84 ? -5.893 -1.564 8.219 1.00 96.50 84 PRO A O 1
ATOM 667 N N . GLU A 1 85 ? -7.579 -2.187 9.560 1.00 97.00 85 GLU A N 1
ATOM 668 C CA . GLU A 1 85 ? -6.837 -2.011 10.821 1.00 97.00 85 GLU A CA 1
ATOM 669 C C . GLU A 1 85 ? -5.582 -2.896 10.885 1.00 97.00 85 GLU A C 1
ATOM 671 O O . GLU A 1 85 ? -4.515 -2.457 11.304 1.00 97.00 85 GLU A O 1
ATOM 676 N N . LYS A 1 86 ? -5.680 -4.146 10.408 1.00 96.75 86 LYS A N 1
ATOM 677 C CA . LYS A 1 86 ? -4.532 -5.067 10.375 1.00 96.75 86 LYS A CA 1
ATOM 678 C C . LYS A 1 86 ? -3.501 -4.651 9.336 1.00 96.75 86 LYS A C 1
ATOM 680 O O . LYS A 1 86 ? -2.307 -4.812 9.572 1.00 96.75 86 LYS A O 1
ATOM 685 N N . ALA A 1 87 ? -3.960 -4.166 8.182 1.00 97.25 87 ALA A N 1
ATOM 686 C CA . ALA A 1 87 ? -3.073 -3.631 7.160 1.00 97.25 87 ALA A CA 1
ATOM 687 C C . ALA A 1 87 ? -2.320 -2.409 7.703 1.00 97.25 87 ALA A C 1
ATOM 689 O O . ALA A 1 87 ? -1.103 -2.345 7.574 1.00 97.25 87 ALA A O 1
ATOM 690 N N . GLU A 1 88 ? -3.020 -1.498 8.382 1.00 97.62 88 GLU A N 1
ATOM 691 C CA . GLU A 1 88 ? -2.429 -0.318 9.010 1.00 97.62 88 GLU A CA 1
ATOM 692 C C . GLU A 1 88 ? -1.371 -0.683 10.056 1.00 97.62 88 GLU A C 1
ATOM 694 O O . GLU A 1 88 ? -0.226 -0.252 9.929 1.00 97.62 88 GLU A O 1
ATOM 699 N N . GLU A 1 89 ? -1.715 -1.523 11.039 1.00 97.12 89 GLU A N 1
ATOM 700 C CA . GLU A 1 89 ? -0.790 -1.965 12.091 1.00 97.12 89 GLU A CA 1
ATOM 701 C C . GLU A 1 89 ? 0.473 -2.591 11.487 1.00 97.12 89 GLU A C 1
ATOM 703 O O . GLU A 1 89 ? 1.604 -2.253 11.851 1.00 97.12 89 GLU A O 1
ATOM 708 N N . ARG A 1 90 ? 0.284 -3.481 10.507 1.00 96.44 90 ARG A N 1
ATOM 709 C CA . ARG A 1 90 ? 1.388 -4.190 9.872 1.00 96.44 90 ARG A CA 1
ATOM 710 C C . ARG A 1 90 ? 2.282 -3.258 9.062 1.00 96.44 90 ARG A C 1
ATOM 712 O O . ARG A 1 90 ? 3.505 -3.375 9.121 1.00 96.44 90 ARG A O 1
ATOM 719 N N . TRP A 1 91 ? 1.696 -2.336 8.309 1.00 96.94 91 TRP A N 1
ATOM 720 C CA . TRP A 1 91 ? 2.434 -1.373 7.497 1.00 96.94 91 TRP A CA 1
ATOM 721 C C . TRP A 1 91 ? 3.153 -0.330 8.351 1.00 96.94 91 TRP A C 1
ATOM 723 O O . TRP A 1 91 ? 4.291 0.018 8.038 1.00 96.94 91 TRP A O 1
ATOM 733 N N . ALA A 1 92 ? 2.552 0.101 9.461 1.00 96.31 92 ALA A N 1
ATOM 734 C CA . ALA A 1 92 ? 3.201 0.962 10.443 1.00 96.31 92 ALA A CA 1
ATOM 735 C C . ALA A 1 92 ? 4.426 0.278 11.071 1.00 96.31 92 ALA A C 1
ATOM 737 O O . ALA A 1 92 ? 5.486 0.891 11.150 1.00 96.31 92 ALA A O 1
ATOM 738 N N . PHE A 1 93 ? 4.319 -1.007 11.429 1.00 95.00 93 PHE A N 1
ATOM 739 C CA . PHE A 1 93 ? 5.461 -1.796 11.906 1.00 95.00 93 PHE A CA 1
ATOM 740 C C . PHE A 1 93 ? 6.569 -1.926 10.852 1.00 95.00 93 PHE A C 1
ATOM 742 O O . PHE A 1 93 ? 7.750 -1.807 11.162 1.00 95.00 93 PHE A O 1
ATOM 749 N N . LEU A 1 94 ? 6.217 -2.158 9.583 1.00 93.94 94 LEU A N 1
ATOM 750 C CA . LEU A 1 94 ? 7.225 -2.238 8.523 1.00 93.94 94 LEU A CA 1
ATOM 751 C C . LEU A 1 94 ? 7.976 -0.909 8.354 1.00 93.94 94 LEU A C 1
ATOM 753 O O . LEU A 1 94 ? 9.189 -0.920 8.163 1.00 93.94 94 LEU A O 1
ATOM 757 N N . LEU A 1 95 ? 7.274 0.218 8.475 1.00 94.56 95 LEU A N 1
ATOM 758 C CA . LEU A 1 95 ? 7.861 1.557 8.395 1.00 94.56 95 LEU A CA 1
ATOM 759 C C . LEU A 1 95 ? 8.589 2.008 9.664 1.00 94.56 95 LEU A C 1
ATOM 761 O O . LEU A 1 95 ? 9.346 2.970 9.583 1.00 94.56 95 LEU A O 1
ATOM 765 N N . SER A 1 96 ? 8.388 1.358 10.817 1.00 92.31 96 SER A N 1
ATOM 766 C CA . SER A 1 96 ? 9.145 1.693 12.031 1.00 92.31 96 SER A CA 1
ATOM 767 C C . SER A 1 96 ? 10.612 1.283 11.931 1.00 92.31 96 SER A C 1
ATOM 769 O O . SER A 1 96 ? 11.431 1.755 12.715 1.00 92.31 96 SER A O 1
ATOM 771 N N . GLU A 1 97 ? 10.943 0.414 10.968 1.00 84.44 97 GLU A N 1
ATOM 772 C CA . GLU A 1 97 ? 12.290 -0.102 10.716 1.00 84.44 97 GLU A CA 1
ATOM 773 C C . GLU A 1 97 ? 12.904 -0.880 11.893 1.00 84.44 97 GLU A C 1
ATOM 775 O O . GLU A 1 97 ? 14.027 -1.367 11.793 1.00 84.44 97 GLU A O 1
ATOM 780 N N . GLU A 1 98 ? 12.162 -1.087 12.985 1.00 83.88 98 GLU A N 1
ATOM 781 C CA . GLU A 1 98 ? 12.634 -1.777 14.193 1.00 83.88 98 GLU A CA 1
ATOM 782 C C . GLU A 1 98 ? 13.084 -3.214 13.906 1.00 83.88 98 GLU A C 1
ATOM 784 O O . GLU A 1 98 ? 13.981 -3.744 14.553 1.00 83.88 98 GLU A O 1
ATOM 789 N N . TRP A 1 99 ? 12.497 -3.836 12.888 1.00 84.75 99 TRP A N 1
ATOM 790 C CA . TRP A 1 99 ? 12.840 -5.178 12.428 1.00 84.75 99 TRP A CA 1
ATOM 791 C C . TRP A 1 99 ? 14.135 -5.246 11.597 1.00 84.75 99 TRP A C 1
ATOM 793 O O . TRP A 1 99 ? 14.579 -6.350 11.284 1.00 84.75 99 TRP A O 1
ATOM 803 N N . MET A 1 100 ? 14.723 -4.113 11.186 1.00 79.44 100 MET A N 1
ATOM 804 C CA . MET A 1 100 ? 15.985 -4.079 10.426 1.00 79.44 100 MET A CA 1
ATOM 805 C C . MET A 1 100 ? 17.232 -4.173 11.310 1.00 79.44 100 MET A C 1
ATOM 807 O O . MET A 1 100 ? 18.329 -4.358 10.787 1.00 79.44 100 MET A O 1
ATOM 811 N N . VAL A 1 101 ? 17.078 -4.058 12.631 1.00 75.00 101 VAL A N 1
ATOM 812 C CA . VAL A 1 101 ? 18.175 -4.147 13.601 1.00 75.00 101 VAL A CA 1
ATOM 813 C C . VAL A 1 101 ? 18.241 -5.574 14.162 1.00 75.00 101 VAL A C 1
ATOM 815 O O . VAL A 1 101 ? 17.848 -5.818 15.299 1.00 75.00 101 VAL A O 1
ATOM 818 N N . GLU A 1 102 ? 18.713 -6.526 13.352 1.00 57.06 102 GLU A N 1
ATOM 819 C CA . GLU A 1 102 ? 19.069 -7.896 13.779 1.00 57.06 102 GLU A CA 1
ATOM 820 C C . GLU A 1 102 ? 20.496 -8.260 13.350 1.00 57.06 102 GLU A C 1
ATOM 822 O O . GLU A 1 102 ? 20.862 -7.976 12.184 1.00 57.06 102 GLU A O 1
#

pLDDT: mean 80.93, std 21.14, range [37.78, 97.75]

Sequence (102 aa):
MLEGRSLESGSRLPQAFNAPGHNLLRYGWDAWELYALHEGVSPELASLGRSVMREWHSHSWGRFSGEVGFNAAEIMIKQAKDNPEKAEERWAFLLSEEWMVE